Protein AF-A0A399FAL1-F1 (afdb_monomer)

pLDDT: mean 80.12, std 18.89, range [37.09, 96.31]

Nearest PDB structures (foldseek):
  3stq-assembly2_F  TM=7.316E-01  e=2.385E+00  Pseudomonas aeruginosa
  5eiu-assembly1_D  TM=8.245E-01  e=4.853E+00  Macaca mulatta
  7xnj-assembly1_C  TM=8.700E-01  e=5.890E+00  Pseudomonas aeruginosa PAO1

Organism: NCBI:txid1227551

Secondary structure (DSSP, 8-state):
--------------GGG--HHHHHHHHHHHHHHHHHHHHHHHS-GGG-HHHHHHHHHHHHHHHHHHHHHHHHTT-

Radius of gyration: 20.01 Å; Cα contacts (8 Å, |Δi|>4): 32; chains: 1; bounding box: 33×14×77 Å

Mean predicted aligned error: 9.88 Å

Foldseek 3Di:
DDPPPDPDDPPPCDDLNDPVVLVVVLVVLVVVLVVLVVVLVPDDPVPNVVSVVVNVVSVVVSVVSVVVVVVVSVD

Sequence (75 aa):
MATRGSPAEKTDEGLMDIPQGYWEELLEEMDTFKSLYRKAQALPPEKREK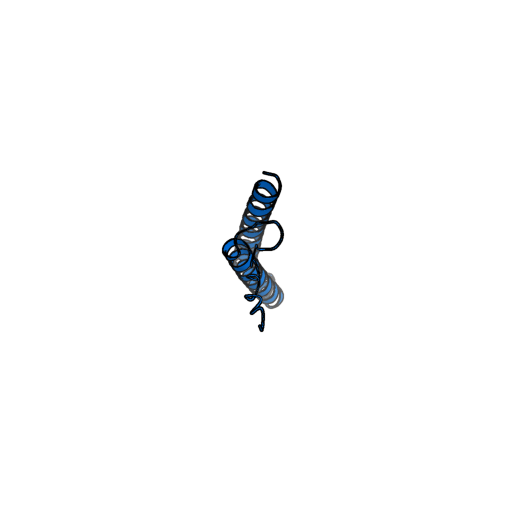TQEALLSSLIHLLGHLRVIYDEAKV

Solvent-accessible surface area (backbone atoms only — not comparable to full-atom values): 4507 Å² total; per-residue (Å²): 136,84,8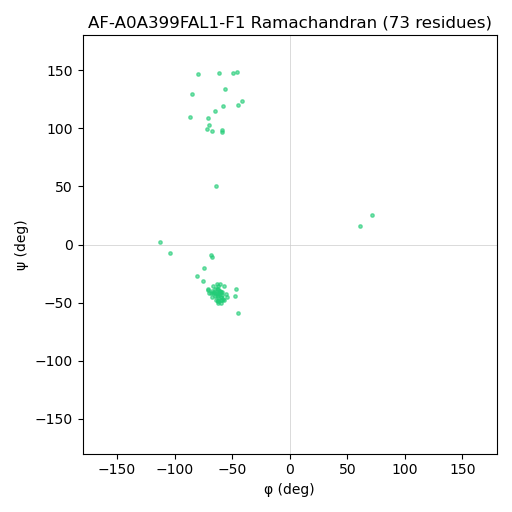2,80,75,72,83,77,76,80,74,82,64,27,84,75,78,41,62,59,67,62,56,51,52,51,51,52,51,51,51,52,38,53,50,35,50,54,51,36,68,74,39,57,79,95,67,21,63,72,41,50,52,53,37,52,52,46,51,55,50,52,55,49,53,54,48,51,55,53,55,62,62,70,111

Structure (mmCIF, N/CA/C/O backbone):
data_AF-A0A399FAL1-F1
#
_entry.id   AF-A0A399FAL1-F1
#
loop_
_atom_site.group_PDB
_atom_site.id
_atom_site.type_symbol
_atom_site.label_atom_id
_atom_site.label_alt_id
_atom_site.label_comp_id
_atom_site.label_asym_id
_atom_site.label_entity_id
_atom_site.label_seq_id
_atom_site.pdbx_PDB_ins_code
_atom_site.Cartn_x
_atom_site.Cartn_y
_atom_site.Cartn_z
_atom_site.occupancy
_atom_site.B_iso_or_equiv
_atom_site.auth_seq_id
_atom_site.auth_comp_id
_atom_site.auth_asym_id
_atom_site.auth_atom_id
_atom_site.pdbx_PDB_model_num
ATOM 1 N N . MET A 1 1 ? -1.854 -2.633 -58.585 1.00 37.09 1 MET A N 1
ATOM 2 C CA . MET A 1 1 ? -0.934 -3.093 -57.523 1.00 37.09 1 MET A CA 1
ATOM 3 C C . MET A 1 1 ? -1.365 -2.429 -56.231 1.00 37.09 1 MET A C 1
ATOM 5 O O . MET A 1 1 ? -1.249 -1.219 -56.123 1.00 37.09 1 MET A O 1
ATOM 9 N N . ALA A 1 2 ? -1.958 -3.193 -55.316 1.00 39.41 2 ALA A N 1
ATOM 10 C CA . ALA A 1 2 ? -2.293 -2.712 -53.983 1.00 39.41 2 ALA A CA 1
ATOM 11 C C . ALA A 1 2 ? -1.062 -2.913 -53.096 1.00 39.41 2 ALA A C 1
ATOM 13 O O . ALA A 1 2 ? -0.686 -4.051 -52.812 1.00 39.41 2 ALA A O 1
ATOM 14 N N . THR A 1 3 ? -0.405 -1.829 -52.698 1.00 41.84 3 THR A N 1
ATOM 15 C CA . THR A 1 3 ? 0.587 -1.874 -51.626 1.00 41.84 3 THR A CA 1
ATOM 16 C C . THR A 1 3 ? -0.164 -2.074 -50.314 1.00 41.84 3 THR A C 1
ATOM 18 O O . THR A 1 3 ? -0.746 -1.152 -49.750 1.00 41.84 3 THR A O 1
ATOM 21 N N . ARG A 1 4 ? -0.188 -3.329 -49.852 1.00 48.28 4 ARG A N 1
ATOM 22 C CA . ARG A 1 4 ? -0.441 -3.676 -48.452 1.00 48.28 4 ARG A CA 1
ATOM 23 C C . ARG A 1 4 ? 0.642 -2.993 -47.615 1.00 48.28 4 ARG A C 1
ATOM 25 O O . ARG A 1 4 ? 1.753 -3.502 -47.522 1.00 48.28 4 ARG A O 1
ATOM 32 N N . GLY A 1 5 ? 0.332 -1.829 -47.056 1.00 38.97 5 GLY A N 1
ATOM 33 C CA . GLY A 1 5 ? 1.069 -1.307 -45.914 1.00 38.97 5 GLY A CA 1
ATOM 34 C C . GLY A 1 5 ? 0.707 -2.168 -44.712 1.00 38.97 5 GLY A C 1
ATOM 35 O O . GLY A 1 5 ? -0.442 -2.149 -44.274 1.00 38.97 5 GLY A O 1
ATOM 36 N N . SER A 1 6 ? 1.655 -2.985 -44.255 1.00 46.19 6 SER A N 1
ATOM 37 C CA . SER A 1 6 ? 1.568 -3.714 -42.990 1.00 46.19 6 SER A CA 1
ATOM 38 C C . SER A 1 6 ? 1.173 -2.770 -41.847 1.00 46.19 6 SER A C 1
ATOM 40 O O . SER A 1 6 ? 1.556 -1.597 -41.879 1.00 46.19 6 SER A O 1
ATOM 42 N N . PRO A 1 7 ? 0.428 -3.251 -40.836 1.00 43.94 7 PRO A N 1
ATOM 43 C CA . PRO A 1 7 ? 0.148 -2.455 -39.655 1.00 43.94 7 PRO A CA 1
ATOM 44 C C . PRO A 1 7 ? 1.485 -2.222 -38.954 1.00 43.94 7 PRO A C 1
ATOM 46 O O . PRO A 1 7 ? 2.133 -3.181 -38.542 1.00 43.94 7 PRO A O 1
ATOM 49 N N . ALA A 1 8 ? 1.933 -0.970 -38.886 1.00 43.50 8 ALA A N 1
ATOM 50 C CA . ALA A 1 8 ? 3.040 -0.625 -38.012 1.00 43.50 8 ALA A CA 1
ATOM 51 C C . ALA A 1 8 ? 2.620 -1.019 -36.592 1.00 43.50 8 ALA A C 1
ATOM 53 O O . ALA A 1 8 ? 1.568 -0.580 -36.113 1.00 43.50 8 ALA A O 1
ATOM 54 N N . GLU A 1 9 ? 3.391 -1.934 -36.006 1.00 43.53 9 GLU A N 1
ATOM 55 C CA . GLU A 1 9 ? 3.303 -2.363 -34.619 1.00 43.53 9 GLU A CA 1
ATOM 56 C C . GLU A 1 9 ? 3.067 -1.140 -33.740 1.00 43.53 9 GLU A C 1
ATOM 58 O O . GLU A 1 9 ? 3.819 -0.168 -33.779 1.00 43.53 9 GLU A O 1
ATOM 63 N N . LYS A 1 10 ? 1.981 -1.176 -32.970 1.00 46.97 10 LYS A N 1
ATOM 64 C CA . LYS A 1 10 ? 1.866 -0.306 -31.812 1.00 46.97 10 LYS A CA 1
ATOM 65 C C . LYS A 1 10 ? 2.923 -0.828 -30.854 1.00 46.97 10 LYS A C 1
ATOM 67 O O . LYS A 1 10 ? 2.706 -1.860 -30.228 1.00 46.97 10 LYS A O 1
ATOM 72 N N . THR A 1 11 ? 4.088 -0.197 -30.834 1.00 47.97 11 THR A N 1
ATOM 73 C CA . THR A 1 11 ? 5.023 -0.356 -29.734 1.00 47.97 11 THR A CA 1
ATOM 74 C C . THR A 1 11 ? 4.273 0.088 -28.483 1.00 47.97 11 THR A C 1
ATOM 76 O O . THR A 1 11 ? 4.113 1.277 -28.224 1.00 47.97 11 THR A O 1
ATOM 79 N N . ASP A 1 12 ? 3.747 -0.889 -27.738 1.00 53.72 12 ASP A N 1
ATOM 80 C CA . ASP A 1 12 ? 3.414 -0.793 -26.311 1.00 53.72 12 ASP A CA 1
ATOM 81 C C . ASP A 1 12 ? 4.723 -0.578 -25.520 1.00 53.72 12 ASP A C 1
ATOM 83 O O . ASP A 1 12 ? 5.055 -1.304 -24.584 1.00 53.72 12 ASP A O 1
ATOM 87 N N . GLU A 1 13 ? 5.535 0.389 -25.945 1.00 49.22 13 GLU A N 1
ATOM 88 C CA . GLU A 1 13 ? 6.618 0.920 -25.139 1.00 49.22 13 GLU A CA 1
ATOM 89 C C . GLU A 1 13 ? 5.914 1.694 -24.030 1.00 49.22 13 GLU A C 1
ATOM 91 O O . GLU A 1 13 ? 5.293 2.739 -24.255 1.00 49.22 13 GLU A O 1
ATOM 96 N N . GLY A 1 14 ? 5.884 1.069 -22.851 1.00 55.47 14 GLY A N 1
ATOM 97 C CA . GLY A 1 14 ? 5.268 1.607 -21.653 1.00 55.47 14 GLY A CA 1
ATOM 98 C C . GLY A 1 14 ? 5.670 3.063 -21.454 1.00 55.47 14 GLY A C 1
ATOM 99 O O . GLY A 1 14 ? 6.755 3.493 -21.840 1.00 55.47 14 GLY A O 1
ATOM 100 N N . LEU A 1 15 ? 4.765 3.846 -20.873 1.00 60.06 15 LEU A N 1
ATOM 101 C CA . LEU A 1 15 ? 5.007 5.252 -20.574 1.00 60.06 15 LEU A CA 1
ATOM 102 C C . LEU A 1 15 ? 6.413 5.411 -19.947 1.00 60.06 15 LEU A C 1
ATOM 104 O O . LEU A 1 15 ? 6.671 4.824 -18.898 1.00 60.06 15 LEU A O 1
ATOM 108 N N . MET A 1 16 ? 7.294 6.190 -20.587 1.00 66.88 16 MET A N 1
ATOM 109 C CA . MET A 1 16 ? 8.698 6.423 -20.181 1.00 66.88 16 MET A CA 1
ATOM 110 C C . MET A 1 16 ? 9.688 5.251 -20.373 1.00 66.88 16 MET A C 1
ATOM 112 O O . MET A 1 16 ? 10.670 5.195 -19.643 1.00 66.88 16 MET A O 1
ATOM 116 N N . ASP A 1 17 ? 9.450 4.325 -21.308 1.00 72.88 17 ASP A N 1
ATOM 117 C CA . ASP A 1 17 ? 10.272 3.111 -21.528 1.00 72.88 17 ASP A CA 1
ATOM 118 C C . ASP A 1 17 ? 10.319 2.161 -20.318 1.00 72.88 17 ASP A C 1
ATOM 120 O O . ASP A 1 17 ? 11.129 1.237 -20.234 1.00 72.88 17 ASP A O 1
ATOM 124 N N . ILE A 1 18 ? 9.395 2.348 -19.375 1.00 72.75 18 ILE A N 1
ATOM 125 C CA . ILE A 1 18 ? 9.288 1.524 -18.177 1.00 72.75 18 ILE A CA 1
ATOM 126 C C . ILE A 1 18 ? 8.465 0.276 -18.508 1.00 72.75 18 ILE A C 1
ATOM 128 O O . ILE A 1 18 ? 7.344 0.407 -19.018 1.00 72.75 18 ILE A O 1
ATOM 132 N N . PRO A 1 19 ? 8.955 -0.937 -18.182 1.00 81.38 19 PRO A N 1
ATOM 133 C CA . PRO A 1 19 ? 8.207 -2.159 -18.439 1.00 81.38 19 PRO A CA 1
ATOM 134 C C . PRO A 1 19 ? 6.828 -2.128 -17.773 1.00 81.38 19 PRO A C 1
ATOM 136 O O . PRO A 1 19 ? 6.706 -1.812 -16.590 1.00 81.38 19 PRO A O 1
ATOM 139 N N . GLN A 1 20 ? 5.794 -2.515 -18.524 1.00 83.25 20 GLN A N 1
ATOM 140 C CA . GLN A 1 20 ? 4.392 -2.536 -18.085 1.00 83.25 20 GLN A CA 1
ATOM 141 C C . GLN A 1 20 ? 4.196 -3.178 -16.697 1.00 83.25 20 GLN A C 1
ATOM 143 O O . GLN A 1 20 ? 3.429 -2.658 -15.891 1.00 83.25 20 GLN A O 1
ATOM 148 N N . GLY A 1 21 ? 4.932 -4.251 -16.386 1.00 84.12 21 GLY A N 1
ATOM 149 C CA . GLY A 1 21 ? 4.847 -4.933 -15.090 1.00 84.12 21 GLY A CA 1
ATOM 150 C C . GLY A 1 21 ? 5.117 -4.017 -13.889 1.00 84.12 21 GLY A C 1
ATOM 151 O O . GLY A 1 21 ? 4.419 -4.118 -12.888 1.00 84.12 21 GLY A O 1
ATOM 152 N N . TYR A 1 22 ? 6.035 -3.050 -14.005 1.00 82.06 22 TYR A N 1
ATOM 153 C CA . TYR A 1 22 ? 6.282 -2.084 -12.926 1.00 82.06 22 TYR A CA 1
ATOM 154 C C . TYR A 1 22 ? 5.084 -1.161 -12.686 1.00 82.06 22 TYR A C 1
ATOM 156 O O . TYR A 1 22 ? 4.804 -0.787 -11.546 1.00 82.06 22 TYR A O 1
ATOM 164 N N . TRP A 1 23 ? 4.368 -0.789 -13.750 1.00 84.00 23 TRP A N 1
ATOM 165 C CA . TRP A 1 23 ? 3.153 0.014 -13.640 1.00 84.00 23 TRP A CA 1
ATOM 166 C C . TRP A 1 23 ? 2.004 -0.781 -13.023 1.00 84.00 23 TRP A C 1
ATOM 168 O O . TRP A 1 23 ? 1.280 -0.244 -12.187 1.00 84.00 23 TRP A O 1
ATOM 178 N N . GLU A 1 24 ? 1.845 -2.046 -13.410 1.00 88.56 24 GLU A N 1
ATOM 179 C CA . GLU A 1 24 ? 0.830 -2.942 -12.848 1.00 88.56 24 GLU A CA 1
ATOM 180 C C . GLU A 1 24 ? 1.059 -3.162 -11.348 1.00 88.56 24 GLU A C 1
ATOM 182 O O . GLU A 1 24 ? 0.145 -2.919 -10.558 1.00 88.56 24 GLU A O 1
ATOM 187 N N . GLU A 1 25 ? 2.291 -3.485 -10.942 1.00 87.75 25 GLU A N 1
ATOM 188 C CA . GLU A 1 25 ? 2.670 -3.616 -9.529 1.00 87.75 25 GLU A CA 1
ATOM 189 C C . GLU A 1 25 ? 2.393 -2.324 -8.743 1.00 87.75 25 GLU A C 1
ATOM 191 O O . GLU A 1 25 ? 1.746 -2.357 -7.694 1.00 87.75 25 GLU A O 1
ATOM 196 N N . LEU A 1 26 ? 2.802 -1.161 -9.271 1.00 88.44 26 LEU A N 1
ATOM 197 C CA . LEU A 1 26 ? 2.552 0.129 -8.622 1.00 88.44 26 LEU A CA 1
ATOM 198 C C . LEU A 1 26 ? 1.050 0.383 -8.418 1.00 88.44 26 LEU A C 1
ATOM 200 O O . LEU A 1 26 ? 0.633 0.852 -7.356 1.00 88.44 26 LEU A O 1
ATOM 204 N N . LEU A 1 27 ? 0.224 0.095 -9.426 1.00 90.94 27 LEU A N 1
ATOM 205 C CA . LEU A 1 27 ? -1.222 0.298 -9.349 1.00 90.94 27 LEU A CA 1
ATOM 206 C C . LEU A 1 27 ? -1.880 -0.643 -8.329 1.00 90.94 27 LEU A C 1
ATOM 208 O O . LEU A 1 27 ? -2.721 -0.190 -7.546 1.00 90.94 27 LEU A O 1
ATOM 212 N N . GLU A 1 28 ? -1.474 -1.913 -8.285 1.00 92.44 28 GLU A N 1
ATOM 213 C CA . GLU A 1 28 ? -1.958 -2.883 -7.294 1.00 92.44 28 GLU A CA 1
ATOM 214 C C . GLU A 1 28 ? -1.601 -2.469 -5.859 1.00 92.44 28 GLU A C 1
ATOM 216 O O . GLU A 1 28 ? -2.442 -2.513 -4.947 1.00 92.44 28 GLU A O 1
ATOM 221 N N . GLU A 1 29 ? -0.374 -1.995 -5.644 1.00 91.94 29 GLU A N 1
ATOM 222 C CA . GLU A 1 29 ? 0.047 -1.481 -4.344 1.00 91.94 29 GLU A CA 1
ATOM 223 C C . GLU A 1 29 ? -0.727 -0.214 -3.947 1.00 91.94 29 GLU A C 1
ATOM 225 O O . GLU A 1 29 ? -1.123 -0.060 -2.785 1.00 91.94 29 GLU A O 1
ATOM 230 N N . MET A 1 30 ? -1.018 0.679 -4.901 1.00 94.38 30 MET A N 1
ATOM 231 C CA . MET A 1 30 ? -1.827 1.877 -4.652 1.00 94.38 30 MET A CA 1
ATOM 232 C C . MET A 1 30 ? -3.255 1.519 -4.230 1.00 94.38 30 MET A C 1
ATOM 234 O O . MET A 1 30 ? -3.831 2.178 -3.357 1.00 94.38 30 MET A O 1
ATOM 238 N N . ASP A 1 31 ? -3.847 0.485 -4.822 1.00 95.88 31 ASP A N 1
ATOM 239 C CA . ASP A 1 31 ? -5.178 0.014 -4.444 1.00 95.88 31 ASP A CA 1
ATOM 240 C C . ASP A 1 31 ? -5.182 -0.671 -3.074 1.00 95.88 31 ASP A C 1
ATOM 242 O O . ASP A 1 31 ? -6.079 -0.418 -2.255 1.00 95.88 31 ASP A O 1
ATOM 246 N N . THR A 1 32 ? -4.131 -1.431 -2.759 1.00 93.69 32 THR A N 1
ATOM 247 C CA . THR A 1 32 ? -3.902 -1.978 -1.415 1.00 93.69 32 THR A CA 1
ATOM 248 C C . THR A 1 32 ? -3.815 -0.860 -0.373 1.00 93.69 32 THR A C 1
ATOM 250 O O . THR A 1 32 ? -4.519 -0.900 0.644 1.00 93.69 32 THR A O 1
ATOM 253 N N . PHE A 1 33 ? -3.043 0.193 -0.652 1.00 95.56 33 PHE A N 1
ATOM 254 C CA . PHE A 1 33 ? -2.924 1.362 0.218 1.00 95.56 33 PHE A CA 1
ATOM 255 C C . PHE A 1 33 ? -4.277 2.054 0.447 1.00 95.56 33 PHE A C 1
ATOM 257 O O . PHE A 1 33 ? -4.662 2.314 1.592 1.00 95.56 33 PHE A O 1
ATOM 264 N N . LYS A 1 34 ? -5.055 2.306 -0.618 1.00 96.31 34 LYS A N 1
ATOM 265 C CA . LYS A 1 34 ? -6.403 2.902 -0.506 1.00 96.31 34 LYS A CA 1
ATOM 266 C C . LYS A 1 34 ? -7.330 2.048 0.361 1.00 96.31 34 LYS A C 1
ATOM 268 O O . LYS A 1 34 ? -8.104 2.591 1.154 1.00 96.31 34 LYS A O 1
ATOM 273 N N . SER A 1 35 ? -7.268 0.725 0.216 1.00 95.75 35 SER A N 1
ATOM 274 C CA . SER A 1 35 ? -8.068 -0.214 1.007 1.00 95.75 35 SER A CA 1
ATOM 275 C C . SER A 1 35 ? -7.706 -0.150 2.494 1.00 95.75 35 SER A C 1
ATOM 277 O O . SER A 1 35 ? -8.587 0.027 3.343 1.00 95.75 35 SER A O 1
ATOM 279 N N . LEU A 1 36 ? -6.409 -0.183 2.817 1.00 95.19 36 LEU A N 1
ATOM 280 C CA . LEU A 1 36 ? -5.905 -0.031 4.185 1.00 95.19 36 LEU A CA 1
ATOM 281 C C . LEU A 1 36 ? -6.306 1.312 4.796 1.00 95.19 36 LEU A C 1
ATOM 283 O O . LEU A 1 36 ? -6.732 1.358 5.951 1.00 95.19 36 LEU A O 1
ATOM 287 N N . TYR A 1 37 ? -6.249 2.391 4.017 1.00 95.31 37 TYR A N 1
ATOM 288 C CA . TYR A 1 37 ? -6.645 3.720 4.470 1.00 95.31 37 TYR A CA 1
ATOM 289 C C . TYR A 1 37 ? -8.130 3.774 4.843 1.00 95.31 37 TYR A C 1
ATOM 291 O O . TYR A 1 37 ? -8.488 4.213 5.939 1.00 95.31 37 TYR A O 1
ATOM 299 N N . ARG A 1 38 ? -9.005 3.263 3.968 1.00 96.00 38 ARG A N 1
ATOM 300 C CA . ARG A 1 38 ? -10.451 3.182 4.234 1.00 96.00 38 ARG A CA 1
ATOM 301 C C . ARG A 1 38 ? -10.748 2.320 5.459 1.00 96.00 38 ARG A C 1
ATOM 303 O O . ARG A 1 38 ? -11.570 2.696 6.293 1.00 96.00 38 ARG A O 1
ATOM 310 N N . LYS A 1 39 ? -10.043 1.195 5.607 1.00 94.44 39 LYS A N 1
ATOM 311 C CA . LYS A 1 39 ? -10.155 0.322 6.780 1.00 94.44 39 LYS A CA 1
ATOM 312 C C . LYS A 1 39 ? -9.733 1.042 8.062 1.00 94.44 39 LYS A C 1
ATOM 314 O O . LYS A 1 39 ? -10.446 0.963 9.057 1.00 94.44 39 LYS A O 1
ATOM 319 N N . ALA A 1 40 ? -8.622 1.778 8.040 1.00 94.12 40 ALA A N 1
ATOM 320 C CA . ALA A 1 40 ? -8.155 2.553 9.187 1.00 94.12 40 ALA A CA 1
ATOM 321 C C . ALA A 1 40 ? -9.170 3.632 9.596 1.00 94.12 40 ALA A C 1
ATOM 323 O O . ALA A 1 40 ? -9.437 3.790 10.786 1.00 94.12 40 ALA A O 1
ATOM 324 N N . GLN A 1 41 ? -9.773 4.335 8.629 1.00 94.00 41 GLN A N 1
ATOM 325 C CA . GLN A 1 41 ? -10.812 5.332 8.907 1.00 94.00 41 GLN A CA 1
ATOM 326 C C . GLN A 1 41 ? -12.050 4.726 9.579 1.00 94.00 41 GLN A C 1
ATOM 328 O O . GLN A 1 41 ? -12.607 5.333 10.493 1.00 94.00 41 GLN A O 1
ATOM 333 N N . ALA A 1 42 ? -12.462 3.531 9.148 1.00 94.88 42 ALA A N 1
ATOM 334 C CA . ALA A 1 42 ? -13.647 2.851 9.666 1.00 94.88 42 ALA A CA 1
ATOM 335 C C . ALA A 1 42 ? -13.452 2.249 11.071 1.00 94.88 42 ALA A C 1
ATOM 337 O O . ALA A 1 42 ? -14.429 1.975 11.767 1.00 94.88 42 ALA A O 1
ATOM 338 N N . LEU A 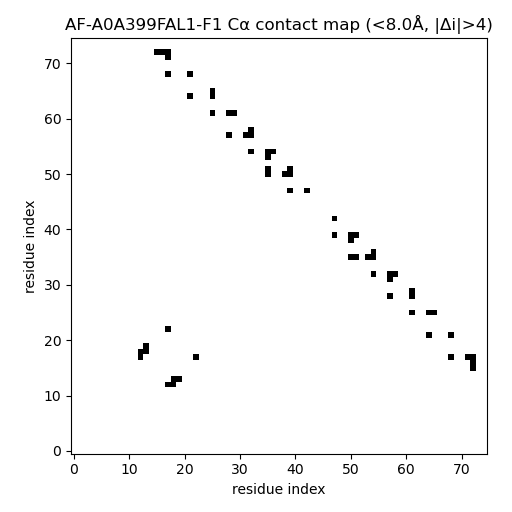1 43 ? -12.207 2.024 11.501 1.00 94.00 43 LEU A N 1
ATOM 339 C CA . LEU A 1 43 ? -11.912 1.471 12.822 1.00 94.00 43 LEU A CA 1
ATOM 340 C C . LEU A 1 43 ? -11.996 2.550 13.918 1.00 94.00 43 LEU A C 1
ATOM 342 O O . LEU A 1 43 ? -11.617 3.697 13.6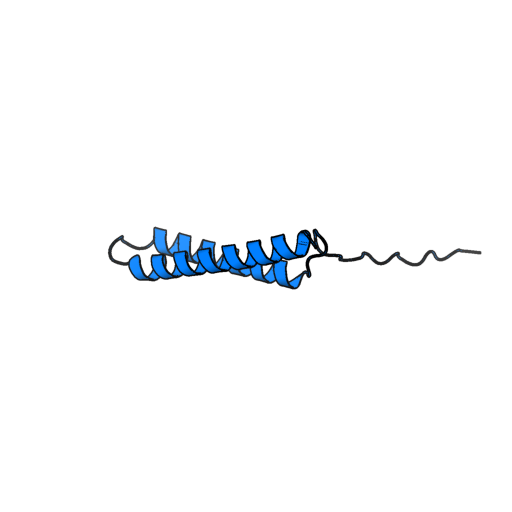70 1.00 94.00 43 LEU A O 1
ATOM 346 N N . PRO A 1 44 ? -12.416 2.205 15.147 1.00 93.00 44 PRO A N 1
ATOM 347 C CA . PRO A 1 44 ? -12.229 3.058 16.322 1.00 93.00 44 PRO A CA 1
ATOM 348 C C . PRO A 1 44 ? -10.736 3.301 16.606 1.00 93.00 44 PRO A C 1
ATOM 350 O O . PRO A 1 44 ? -9.943 2.392 16.339 1.00 93.00 44 PRO A O 1
ATOM 353 N N . PRO A 1 45 ? -10.334 4.468 17.149 1.00 90.19 45 PRO A N 1
ATOM 354 C CA . PRO A 1 45 ? -8.929 4.819 17.391 1.00 90.19 45 PRO A CA 1
ATOM 355 C C . PRO A 1 45 ? -8.109 3.719 18.077 1.00 90.19 45 PRO A C 1
ATOM 357 O O . PRO A 1 45 ? -7.031 3.372 17.606 1.00 90.19 45 PRO A O 1
ATOM 360 N N . GLU A 1 46 ? -8.664 3.093 19.111 1.00 92.31 46 GLU A N 1
ATOM 361 C CA . GLU A 1 46 ? -8.040 2.029 19.902 1.00 92.31 46 GLU A CA 1
ATOM 362 C C . GLU A 1 46 ? -7.813 0.707 19.145 1.00 92.31 46 GLU A C 1
ATOM 364 O O . GLU A 1 46 ? -7.123 -0.180 19.638 1.00 92.31 46 GLU A O 1
ATOM 369 N N . LYS A 1 47 ? -8.374 0.553 17.938 1.00 91.88 47 LYS A N 1
ATOM 370 C CA . LYS A 1 47 ? -8.196 -0.631 17.076 1.00 91.88 47 LYS A CA 1
ATOM 371 C C . LYS A 1 47 ? -7.402 -0.334 15.802 1.00 91.88 47 LYS A C 1
ATOM 373 O O . LYS A 1 47 ? -7.250 -1.224 14.964 1.00 91.88 47 LYS A O 1
ATOM 378 N N . ARG A 1 48 ? -6.919 0.901 15.619 1.00 94.00 48 ARG A N 1
ATOM 379 C CA . ARG A 1 48 ? -6.256 1.337 14.377 1.00 94.00 48 ARG A CA 1
ATOM 380 C C . ARG A 1 48 ? -4.799 0.922 14.268 1.00 94.00 48 ARG A C 1
ATOM 382 O O . ARG A 1 48 ? -4.353 0.754 13.139 1.00 94.00 48 ARG A O 1
ATOM 389 N N . GLU A 1 49 ? -4.100 0.726 15.383 1.00 93.94 49 GLU A N 1
ATOM 390 C CA . GLU A 1 49 ? -2.636 0.566 15.449 1.00 93.94 49 GLU A CA 1
ATOM 391 C C . GLU A 1 49 ? -2.076 -0.378 14.371 1.00 93.94 49 GLU A C 1
ATOM 393 O O . GLU A 1 49 ? -1.363 0.064 13.475 1.00 93.94 49 GLU A O 1
ATOM 398 N N . LYS A 1 50 ? -2.521 -1.641 14.340 1.00 93.56 50 LYS A N 1
ATOM 399 C CA . LYS A 1 50 ? -2.077 -2.619 13.327 1.00 93.56 50 LYS A CA 1
ATOM 400 C C . LYS A 1 50 ? -2.398 -2.215 11.886 1.00 93.56 50 LYS A C 1
ATOM 402 O O . LYS A 1 50 ? -1.666 -2.549 10.960 1.00 93.56 50 LYS A O 1
ATOM 407 N N . THR A 1 51 ? -3.523 -1.533 11.671 1.00 94.44 51 THR A N 1
ATOM 408 C CA . THR A 1 51 ? -3.897 -1.065 10.326 1.00 94.44 51 THR A CA 1
ATOM 409 C C . THR A 1 51 ? -3.060 0.149 9.924 1.00 94.44 51 THR A C 1
ATOM 411 O O . THR A 1 51 ? -2.749 0.297 8.749 1.00 94.44 51 THR A O 1
ATOM 414 N N . GLN A 1 52 ? -2.653 0.991 10.877 1.00 94.25 52 GLN A N 1
ATOM 415 C CA . GLN A 1 52 ? -1.741 2.110 10.640 1.00 94.25 52 GLN A CA 1
ATOM 416 C C . GLN A 1 52 ? -0.311 1.637 10.366 1.00 94.25 52 GLN A C 1
ATOM 418 O O . GLN A 1 52 ? 0.315 2.172 9.457 1.00 94.25 52 GLN A O 1
ATOM 423 N N . GLU A 1 53 ? 0.178 0.611 11.068 1.00 95.94 53 GLU 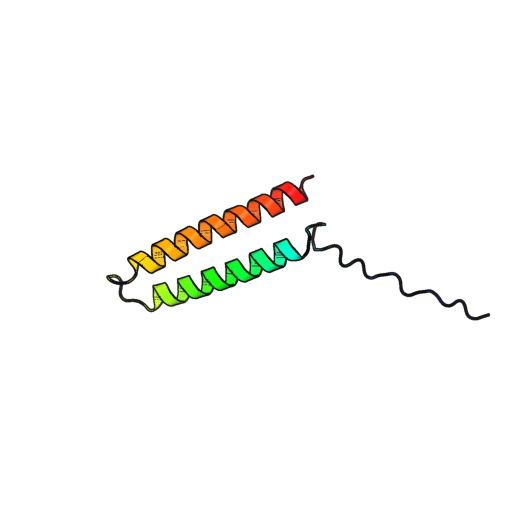A N 1
ATOM 424 C CA . GLU A 1 53 ? 1.454 -0.038 10.734 1.00 95.94 53 GLU A CA 1
ATOM 425 C C . GLU A 1 53 ? 1.433 -0.603 9.312 1.00 95.94 53 GLU A C 1
ATOM 427 O O . GLU A 1 53 ? 2.332 -0.323 8.520 1.00 95.94 53 GLU A O 1
ATOM 432 N N . ALA A 1 54 ? 0.373 -1.334 8.951 1.00 94.94 54 ALA A N 1
ATOM 433 C CA . ALA A 1 54 ? 0.211 -1.859 7.597 1.00 94.94 54 ALA A CA 1
ATOM 434 C C . ALA A 1 54 ? 0.147 -0.735 6.547 1.00 94.94 54 ALA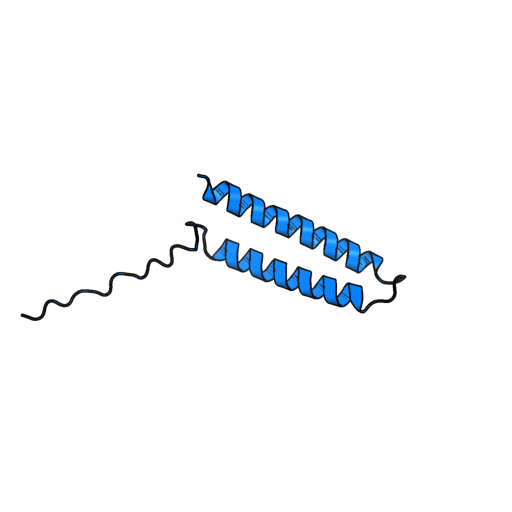 A C 1
ATOM 436 O O . ALA A 1 54 ? 0.747 -0.850 5.479 1.00 94.94 54 ALA A O 1
ATOM 437 N N . LEU A 1 55 ? -0.543 0.368 6.856 1.00 95.56 55 LEU A N 1
ATOM 438 C CA . LEU A 1 55 ? -0.624 1.542 5.987 1.00 95.56 55 LEU A CA 1
ATOM 439 C C . LEU A 1 55 ? 0.754 2.188 5.779 1.00 95.56 55 LEU A C 1
ATOM 441 O O . LEU A 1 55 ? 1.107 2.523 4.651 1.00 95.56 55 LEU A O 1
ATOM 445 N N . LEU A 1 56 ? 1.534 2.347 6.853 1.00 95.88 56 LEU A N 1
ATOM 446 C CA . LEU A 1 56 ? 2.882 2.907 6.790 1.00 95.88 56 LEU A CA 1
ATOM 447 C C . LEU A 1 56 ? 3.824 2.000 5.992 1.00 95.88 56 LEU A C 1
ATOM 449 O O . LEU A 1 56 ? 4.556 2.491 5.139 1.00 95.88 56 LEU A O 1
ATOM 453 N N . SER A 1 57 ? 3.770 0.686 6.222 1.00 95.62 57 SER A N 1
ATOM 454 C CA . SER A 1 57 ? 4.561 -0.286 5.461 1.00 95.62 57 SER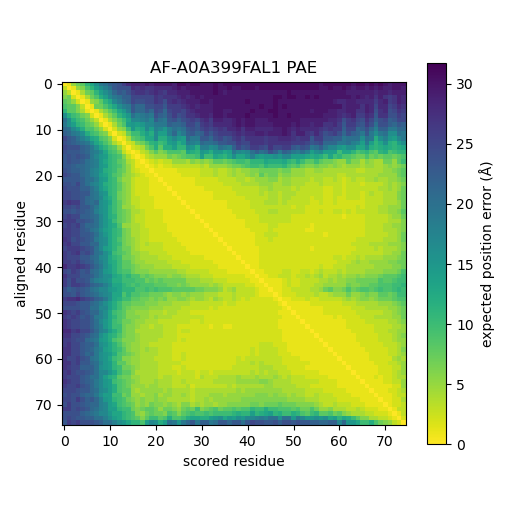 A CA 1
ATOM 455 C C . SER A 1 57 ? 4.228 -0.230 3.969 1.00 95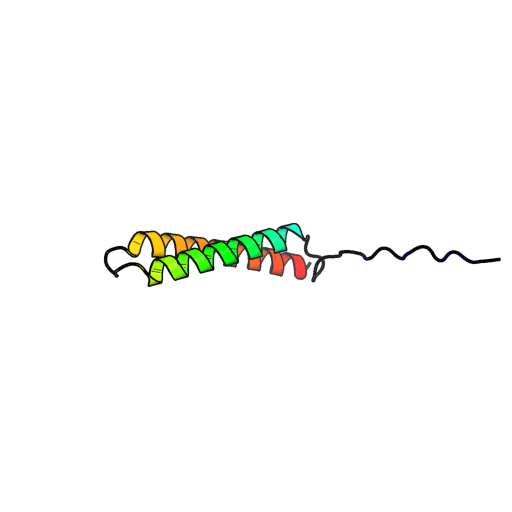.62 57 SER A C 1
ATOM 457 O O . SER A 1 57 ? 5.133 -0.175 3.143 1.00 95.62 57 SER A O 1
ATOM 459 N N . SER A 1 58 ? 2.937 -0.179 3.625 1.00 94.31 58 SER A N 1
ATOM 460 C CA . SER A 1 58 ? 2.476 -0.052 2.237 1.00 94.31 58 SER A CA 1
ATOM 461 C C . SER A 1 58 ? 2.940 1.260 1.594 1.00 94.31 58 SER A C 1
ATOM 463 O O . SER A 1 58 ? 3.361 1.256 0.442 1.00 94.31 58 SER A O 1
ATOM 465 N N . LEU A 1 59 ? 2.947 2.371 2.338 1.00 94.50 59 LEU A N 1
ATOM 466 C CA . LEU A 1 59 ? 3.472 3.645 1.842 1.00 94.50 59 LEU A CA 1
ATOM 467 C C . LEU A 1 59 ? 4.981 3.588 1.563 1.00 94.50 59 LEU A C 1
ATOM 469 O O . LEU A 1 59 ? 5.440 4.132 0.562 1.00 94.50 59 LEU A O 1
ATOM 473 N N . ILE A 1 60 ? 5.753 2.947 2.444 1.00 94.31 60 ILE A N 1
ATOM 474 C CA . ILE A 1 60 ? 7.203 2.787 2.268 1.00 94.31 60 ILE A CA 1
ATOM 475 C C . ILE A 1 60 ? 7.505 1.954 1.015 1.00 94.31 60 ILE A C 1
ATOM 477 O O . ILE A 1 60 ? 8.404 2.320 0.260 1.00 94.31 60 ILE A O 1
ATOM 481 N N . HIS A 1 61 ? 6.748 0.881 0.769 1.00 91.88 61 HIS A N 1
ATOM 482 C CA . HIS A 1 61 ? 6.899 0.064 -0.441 1.00 91.88 61 HIS A CA 1
ATOM 483 C C . HIS A 1 61 ? 6.601 0.865 -1.712 1.00 91.88 61 HIS A C 1
ATOM 485 O O . HIS A 1 61 ? 7.458 0.934 -2.592 1.00 91.88 61 HIS A O 1
ATOM 491 N N . LEU A 1 62 ? 5.483 1.598 -1.742 1.00 93.44 62 LEU A N 1
ATOM 492 C CA . LEU A 1 62 ? 5.123 2.474 -2.862 1.00 93.44 62 LEU A CA 1
ATOM 493 C C . LEU A 1 62 ? 6.217 3.499 -3.187 1.00 93.44 62 LEU A C 1
ATOM 495 O O . LEU A 1 62 ? 6.542 3.728 -4.352 1.00 93.44 62 LEU A O 1
ATOM 499 N N . LEU A 1 63 ? 6.815 4.115 -2.162 1.00 92.62 63 LEU A N 1
ATOM 500 C CA . LEU A 1 63 ? 7.945 5.031 -2.347 1.00 92.62 63 LEU A CA 1
ATOM 501 C C . LEU A 1 63 ? 9.170 4.326 -2.949 1.00 92.62 63 LEU A C 1
ATOM 503 O O . LEU A 1 63 ? 9.898 4.938 -3.730 1.00 92.62 63 LEU A O 1
ATOM 507 N N . GLY A 1 64 ? 9.385 3.052 -2.615 1.00 89.81 64 GLY A N 1
ATOM 508 C CA . GLY A 1 64 ? 10.394 2.198 -3.237 1.00 89.81 64 GLY A CA 1
ATOM 509 C C . GLY A 1 64 ? 10.140 1.995 -4.732 1.00 89.81 64 GLY A C 1
ATOM 510 O O . GLY A 1 64 ? 11.034 2.272 -5.529 1.00 89.81 64 GLY A O 1
ATOM 511 N N . HIS A 1 65 ? 8.920 1.607 -5.120 1.00 87.19 65 HIS A N 1
ATOM 512 C CA . HIS A 1 65 ? 8.547 1.434 -6.532 1.00 87.19 65 HIS A CA 1
ATOM 513 C C . HIS A 1 65 ? 8.708 2.729 -7.336 1.00 87.19 65 HIS A C 1
ATOM 515 O O . HIS A 1 65 ? 9.317 2.724 -8.405 1.00 87.19 65 HIS A O 1
ATOM 521 N N . LEU A 1 66 ? 8.245 3.862 -6.798 1.00 85.88 66 LEU A N 1
ATOM 522 C CA . LEU A 1 66 ? 8.396 5.167 -7.450 1.00 85.88 66 LEU A CA 1
ATOM 523 C C . LEU A 1 66 ? 9.862 5.569 -7.630 1.00 85.88 66 LEU A C 1
ATOM 525 O O . LEU A 1 66 ? 10.208 6.192 -8.633 1.00 85.88 66 LEU A O 1
ATOM 529 N N . ARG A 1 67 ? 10.728 5.219 -6.673 1.00 87.50 67 ARG A N 1
ATOM 530 C CA . ARG A 1 67 ? 12.165 5.472 -6.786 1.00 87.50 67 ARG A CA 1
ATOM 531 C C . ARG A 1 67 ? 12.799 4.635 -7.892 1.00 87.50 67 ARG A C 1
ATOM 533 O O . ARG A 1 67 ? 13.555 5.195 -8.673 1.00 87.50 67 ARG A O 1
ATOM 540 N N . VAL A 1 68 ? 12.470 3.345 -7.980 1.00 83.44 68 VAL A N 1
ATOM 541 C CA . VAL A 1 68 ? 12.964 2.467 -9.055 1.00 83.44 68 VAL A CA 1
ATOM 542 C C . VAL A 1 68 ? 12.533 3.004 -10.417 1.00 83.44 68 VAL A C 1
ATOM 544 O O . VAL A 1 68 ? 13.378 3.232 -11.269 1.00 83.44 68 VAL A O 1
ATOM 547 N N . ILE A 1 69 ? 11.246 3.317 -10.585 1.00 80.69 69 ILE A N 1
ATOM 548 C CA . ILE A 1 69 ? 10.695 3.925 -11.809 1.00 80.69 69 ILE A CA 1
ATOM 549 C C . ILE A 1 69 ? 11.447 5.213 -12.178 1.00 80.69 69 ILE A C 1
ATOM 551 O O . ILE A 1 69 ? 11.791 5.421 -13.337 1.00 80.69 69 ILE A O 1
ATOM 555 N N . TYR A 1 70 ? 11.715 6.085 -11.204 1.00 81.06 70 TYR A N 1
ATOM 556 C CA . TYR A 1 70 ? 12.435 7.337 -11.438 1.00 81.06 70 TYR A CA 1
ATOM 557 C C . TYR A 1 70 ? 13.904 7.139 -11.822 1.00 81.06 70 TYR A C 1
ATOM 559 O O . TYR A 1 70 ? 14.4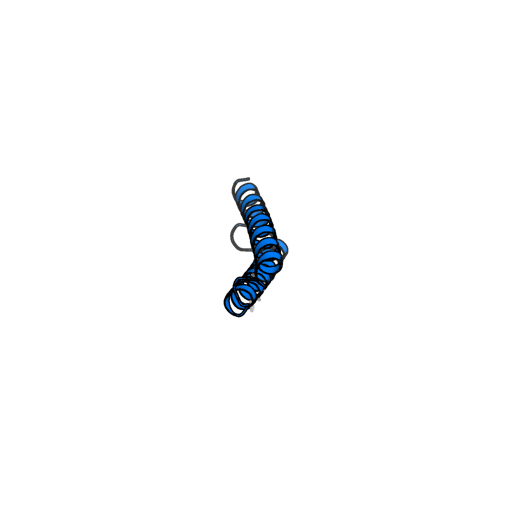16 7.887 -12.657 1.00 81.06 70 TYR A O 1
ATOM 567 N N . ASP A 1 71 ? 14.582 6.186 -11.183 1.00 81.81 71 ASP A N 1
ATOM 568 C CA . ASP A 1 71 ? 15.980 5.873 -11.462 1.00 81.81 71 ASP A CA 1
ATOM 569 C C . ASP A 1 71 ? 16.109 5.239 -12.861 1.00 81.81 71 ASP A C 1
ATOM 571 O O . ASP A 1 71 ? 16.972 5.669 -13.620 1.00 81.81 71 ASP A O 1
ATOM 575 N N . GLU A 1 72 ? 15.204 4.331 -13.249 1.00 73.62 72 GLU A N 1
ATOM 576 C CA . GLU A 1 72 ? 15.150 3.726 -14.594 1.00 73.62 72 GLU A CA 1
ATOM 577 C C . GLU A 1 72 ? 14.816 4.757 -15.689 1.00 73.62 72 GLU A C 1
ATOM 579 O O . GLU A 1 72 ? 15.466 4.781 -16.725 1.00 73.62 72 GLU A O 1
ATOM 584 N N . ALA A 1 73 ? 13.878 5.684 -15.448 1.00 71.38 73 ALA A N 1
ATOM 585 C CA . ALA A 1 73 ? 13.510 6.727 -16.420 1.00 71.38 73 ALA A CA 1
ATOM 586 C C . ALA A 1 73 ? 14.610 7.780 -16.682 1.00 71.38 73 ALA A C 1
ATOM 588 O O . ALA A 1 73 ? 14.445 8.661 -17.529 1.00 71.38 73 ALA A O 1
ATOM 589 N N . LYS A 1 74 ? 15.690 7.768 -15.895 1.00 61.16 74 LYS A N 1
ATOM 590 C CA . LYS A 1 74 ? 16.823 8.701 -16.001 1.00 61.16 74 LYS A CA 1
ATOM 591 C C . LYS A 1 74 ? 18.070 8.099 -16.643 1.00 61.16 74 LYS A C 1
ATOM 593 O O . LYS A 1 74 ? 19.042 8.841 -16.824 1.00 61.16 74 LYS A O 1
ATOM 598 N N . VAL A 1 75 ? 18.065 6.796 -16.900 1.00 56.06 75 VAL A N 1
ATOM 599 C CA . VAL A 1 75 ? 19.137 6.065 -17.589 1.00 56.06 75 VAL A CA 1
ATOM 600 C C . VAL A 1 75 ? 18.934 6.182 -19.094 1.00 56.06 75 VAL A C 1
ATOM 602 O O . VAL A 1 75 ? 19.962 6.370 -19.785 1.00 56.06 75 VAL A O 1
#